Protein AF-A0A357GUI2-F1 (afdb_monomer_lite)

pLDDT: mean 70.8, std 8.01, range [54.75, 85.81]

Radius of gyration: 19.55 Å; chains: 1; bounding box: 26×17×57 Å

Foldseek 3Di:
DLVVCQVPQQQDDDPNDGDHDDDDDPDDPPDDPDDPPDDPDD

Secondary structure (DSSP, 8-state):
-HHHHHHHHTT-EETTEE------PPPPP-TT----------

Sequence (42 aa):
EATKAIEMFDGQELEGRKLTVNEARPMQPREDRGGFRGGNRF

Structure (mmCIF, N/CA/C/O backbone):
data_AF-A0A357GUI2-F1
#
_entry.id   AF-A0A357GUI2-F1
#
loop_
_atom_site.group_PDB
_atom_site.id
_atom_site.type_symbol
_atom_site.label_atom_id
_atom_site.label_alt_id
_atom_site.label_comp_id
_atom_site.label_asym_id
_atom_site.label_entity_id
_atom_site.label_seq_id
_atom_site.pdbx_PDB_ins_code
_atom_site.Cartn_x
_atom_site.Cartn_y
_atom_site.Cartn_z
_atom_site.occupancy
_atom_site.B_iso_or_equiv
_atom_site.auth_seq_id
_atom_site.auth_comp_id
_atom_site.auth_asym_id
_atom_site.auth_atom_id
_atom_site.pdbx_PDB_model_num
ATOM 1 N N . GLU A 1 1 ? 5.660 5.676 7.057 1.00 61.31 1 GLU A N 1
ATOM 2 C CA . GLU A 1 1 ? 4.269 6.167 6.902 1.00 61.31 1 GLU A CA 1
ATOM 3 C C . GLU A 1 1 ? 3.350 5.167 6.197 1.00 61.31 1 GLU A C 1
ATOM 5 O O . GLU A 1 1 ? 2.193 5.089 6.580 1.00 61.31 1 GLU A O 1
ATOM 10 N N . ALA A 1 2 ? 3.846 4.334 5.271 1.00 60.66 2 ALA A N 1
ATOM 11 C CA . ALA A 1 2 ? 3.050 3.289 4.609 1.00 60.66 2 ALA A CA 1
ATOM 12 C C . ALA A 1 2 ? 2.457 2.226 5.563 1.00 60.66 2 ALA A C 1
ATOM 14 O O . ALA A 1 2 ? 1.301 1.844 5.418 1.00 60.66 2 ALA A O 1
ATOM 15 N N . THR A 1 3 ? 3.206 1.807 6.585 1.00 70.00 3 THR A N 1
ATOM 16 C CA . THR A 1 3 ? 2.770 0.783 7.553 1.00 70.00 3 THR A CA 1
ATOM 17 C C . THR A 1 3 ? 1.545 1.196 8.370 1.00 70.00 3 THR A C 1
ATOM 19 O O . THR A 1 3 ? 0.635 0.399 8.553 1.00 70.00 3 THR A O 1
ATOM 22 N N . LYS A 1 4 ? 1.459 2.469 8.778 1.00 73.75 4 LYS A N 1
ATOM 23 C CA . LYS A 1 4 ? 0.308 3.006 9.525 1.00 73.75 4 LYS A CA 1
ATOM 24 C C . LYS A 1 4 ? -0.989 2.977 8.717 1.00 73.75 4 LYS A C 1
ATOM 26 O O . LYS A 1 4 ? -2.051 2.741 9.278 1.00 73.75 4 LYS A O 1
ATOM 31 N N . ALA A 1 5 ? -0.913 3.234 7.411 1.00 69.19 5 ALA A N 1
ATOM 32 C CA . ALA A 1 5 ? -2.087 3.181 6.545 1.00 69.19 5 ALA A CA 1
ATOM 33 C C . ALA A 1 5 ? -2.575 1.736 6.357 1.00 69.19 5 ALA A C 1
ATOM 35 O O . ALA A 1 5 ? -3.776 1.490 6.358 1.00 69.19 5 ALA A O 1
ATOM 36 N N . ILE A 1 6 ? -1.656 0.774 6.262 1.00 66.94 6 ILE A N 1
ATOM 37 C CA . ILE A 1 6 ? -2.007 -0.649 6.189 1.00 66.94 6 ILE A CA 1
ATOM 38 C C . ILE A 1 6 ? -2.704 -1.081 7.486 1.00 66.94 6 ILE A C 1
ATOM 40 O O . ILE A 1 6 ? -3.808 -1.604 7.430 1.00 66.94 6 ILE A O 1
ATOM 44 N N . GLU A 1 7 ? -2.141 -0.760 8.652 1.00 70.38 7 GLU A N 1
ATOM 45 C CA . GLU A 1 7 ? -2.726 -1.132 9.952 1.00 70.38 7 GLU A CA 1
ATOM 46 C C . GLU A 1 7 ? -4.135 -0.566 10.189 1.00 70.38 7 GLU A C 1
ATOM 48 O O . GLU A 1 7 ? -4.952 -1.203 10.848 1.00 70.38 7 GLU A O 1
ATOM 53 N N . MET A 1 8 ? -4.428 0.634 9.684 1.00 70.62 8 MET A N 1
ATOM 54 C CA . MET A 1 8 ? -5.716 1.288 9.931 1.00 70.62 8 MET A CA 1
ATOM 55 C C . MET A 1 8 ? -6.804 0.862 8.949 1.00 70.62 8 MET A C 1
ATOM 57 O O . MET A 1 8 ? -7.970 0.816 9.339 1.00 70.62 8 MET A O 1
ATOM 61 N N . PHE A 1 9 ? -6.448 0.602 7.689 1.00 68.69 9 PHE A N 1
ATOM 62 C CA . PHE A 1 9 ? -7.411 0.424 6.600 1.00 68.69 9 PHE A CA 1
ATOM 63 C C . PHE A 1 9 ? -7.521 -1.025 6.101 1.00 68.69 9 PHE A C 1
ATOM 65 O O . PHE A 1 9 ? -8.496 -1.349 5.418 1.00 68.69 9 PHE A O 1
ATOM 72 N N . ASP A 1 10 ? -6.577 -1.906 6.449 1.00 68.25 10 ASP A N 1
ATOM 73 C CA . ASP A 1 10 ? -6.661 -3.333 6.129 1.00 68.25 10 ASP A CA 1
ATOM 74 C C . ASP A 1 10 ? -7.773 -4.004 6.952 1.00 68.25 10 ASP A C 1
ATOM 76 O O . ASP A 1 10 ? -7.787 -3.980 8.182 1.00 68.25 10 ASP A O 1
ATOM 80 N N . GLY A 1 11 ? -8.767 -4.560 6.262 1.00 66.38 11 GLY A N 1
ATOM 81 C CA . GLY A 1 11 ? -9.945 -5.176 6.866 1.00 66.38 11 GLY A CA 1
ATOM 82 C C . GLY A 1 11 ? -11.109 -4.227 7.171 1.00 66.38 11 GLY A C 1
ATOM 83 O O . GLY A 1 11 ? -12.144 -4.714 7.634 1.00 66.38 11 GLY A O 1
ATOM 84 N N . GLN A 1 12 ? -11.001 -2.921 6.885 1.00 74.31 12 GLN A N 1
ATOM 85 C CA . GLN A 1 12 ? -12.155 -2.017 6.975 1.00 74.31 12 GLN A CA 1
ATOM 86 C C . GLN A 1 12 ? -13.221 -2.393 5.941 1.00 74.31 12 GLN A C 1
ATOM 88 O O . GLN A 1 12 ? -12.916 -2.704 4.788 1.00 74.31 12 GLN A O 1
ATOM 93 N N . GLU A 1 13 ? -14.487 -2.364 6.350 1.00 70.19 13 GLU A N 1
ATOM 94 C CA . GLU A 1 13 ? -15.611 -2.596 5.447 1.00 70.19 13 GLU A CA 1
ATOM 95 C C . GLU A 1 13 ? -15.944 -1.307 4.694 1.00 70.19 13 GLU A C 1
ATOM 97 O O . GLU A 1 13 ? -16.515 -0.374 5.257 1.00 70.19 13 GLU A O 1
ATOM 102 N N . LEU A 1 14 ? -15.607 -1.262 3.406 1.00 74.44 14 LEU A N 1
ATOM 103 C CA . LEU A 1 14 ? -16.144 -0.264 2.486 1.00 74.44 14 LEU A CA 1
ATOM 104 C C . LEU A 1 14 ? -17.242 -0.907 1.652 1.00 74.44 14 LEU A C 1
ATOM 106 O O . LEU A 1 14 ? -17.025 -1.923 0.994 1.00 74.44 14 LEU A O 1
ATOM 110 N N . GLU A 1 15 ? -18.434 -0.312 1.693 1.00 72.12 15 GLU A N 1
ATOM 111 C CA . GLU A 1 15 ? -19.586 -0.727 0.878 1.00 72.12 15 GLU A CA 1
ATOM 112 C C . GLU A 1 15 ? -19.929 -2.228 1.025 1.00 72.12 15 GLU A C 1
ATOM 114 O O . GLU A 1 15 ? -20.320 -2.903 0.072 1.00 72.12 15 GLU A O 1
ATOM 119 N N . GLY A 1 16 ? -19.754 -2.773 2.237 1.00 79.69 16 GLY A N 1
ATOM 120 C CA . GLY A 1 16 ? -20.023 -4.181 2.558 1.00 79.69 16 GLY A CA 1
ATOM 121 C C . GLY A 1 16 ? -18.951 -5.167 2.079 1.00 79.69 16 GLY A C 1
ATOM 122 O O . GLY A 1 16 ? -19.169 -6.379 2.115 1.00 79.69 16 GLY A O 1
ATOM 123 N N . ARG A 1 17 ? -17.792 -4.677 1.623 1.00 76.31 17 ARG A N 1
ATOM 124 C CA . ARG A 1 17 ? -16.631 -5.495 1.256 1.00 76.31 17 ARG A CA 1
ATOM 125 C C . ARG A 1 17 ? -15.431 -5.100 2.105 1.00 76.31 17 ARG A C 1
ATOM 127 O O . ARG A 1 17 ? -15.120 -3.922 2.252 1.00 76.31 17 ARG A O 1
ATOM 134 N N . LYS A 1 18 ? -14.734 -6.097 2.648 1.00 75.81 18 LYS A N 1
ATOM 135 C CA . LYS A 1 18 ? -13.482 -5.873 3.377 1.00 75.81 18 LYS A CA 1
ATOM 136 C C . L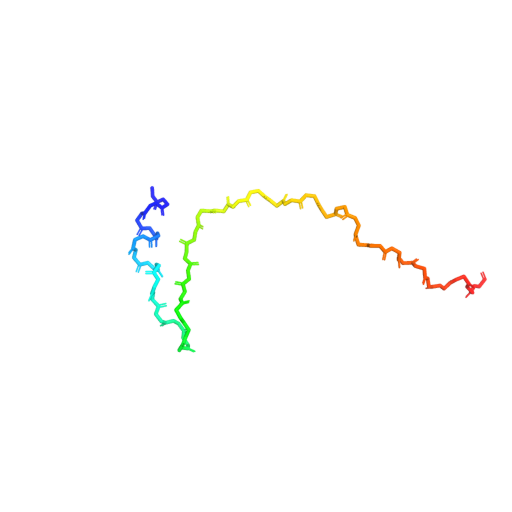YS A 1 18 ? -12.406 -5.420 2.397 1.00 75.81 18 LYS A C 1
ATOM 138 O O . LYS A 1 18 ? -12.104 -6.136 1.441 1.00 75.81 18 LYS A O 1
ATOM 143 N N . LEU A 1 19 ? -11.851 -4.237 2.626 1.00 78.88 19 LEU A N 1
ATOM 144 C CA . LEU A 1 19 ? -10.683 -3.760 1.904 1.00 78.88 19 LEU A CA 1
ATOM 145 C C . LEU A 1 19 ? -9.443 -4.533 2.337 1.00 78.88 19 LEU A C 1
ATOM 147 O O . LEU A 1 19 ? -9.255 -4.781 3.522 1.00 78.88 19 LEU A O 1
ATOM 151 N N . THR A 1 20 ? -8.575 -4.850 1.379 1.00 77.88 20 THR A N 1
ATOM 152 C CA . THR A 1 20 ? -7.223 -5.342 1.660 1.00 77.88 20 THR A CA 1
ATOM 153 C C . THR A 1 20 ? -6.205 -4.322 1.173 1.00 77.88 20 THR A C 1
ATOM 155 O O . THR A 1 20 ? -6.135 -4.073 -0.038 1.00 77.88 20 THR A O 1
ATOM 158 N N . VAL A 1 21 ? -5.428 -3.734 2.079 1.00 77.06 21 VAL A N 1
ATOM 159 C CA . VAL A 1 21 ? -4.438 -2.698 1.742 1.00 77.06 21 VAL A CA 1
ATOM 160 C C . VAL A 1 21 ? -3.049 -3.313 1.808 1.00 77.06 21 VAL A C 1
ATOM 162 O O . VAL A 1 21 ? -2.557 -3.651 2.874 1.00 77.06 21 VAL A O 1
ATOM 165 N N . ASN A 1 22 ? -2.409 -3.457 0.651 1.00 80.56 22 ASN A N 1
ATOM 166 C CA . ASN A 1 22 ? -1.081 -4.053 0.530 1.00 80.56 22 ASN A CA 1
ATOM 167 C C . ASN A 1 22 ? -0.087 -3.048 -0.052 1.00 80.56 22 ASN A C 1
ATOM 169 O O . ASN A 1 22 ? -0.471 -2.131 -0.782 1.00 80.56 22 ASN A O 1
ATOM 173 N N . GLU A 1 23 ? 1.201 -3.257 0.213 1.00 78.00 23 GLU A N 1
ATOM 174 C CA . GLU A 1 23 ? 2.262 -2.497 -0.445 1.00 78.00 23 GLU A CA 1
ATOM 175 C C . GLU A 1 23 ? 2.211 -2.701 -1.967 1.00 78.00 23 GLU A C 1
ATOM 177 O O . GLU A 1 23 ? 2.029 -3.816 -2.472 1.00 78.00 23 GLU A O 1
ATOM 182 N N . ALA A 1 24 ? 2.342 -1.600 -2.711 1.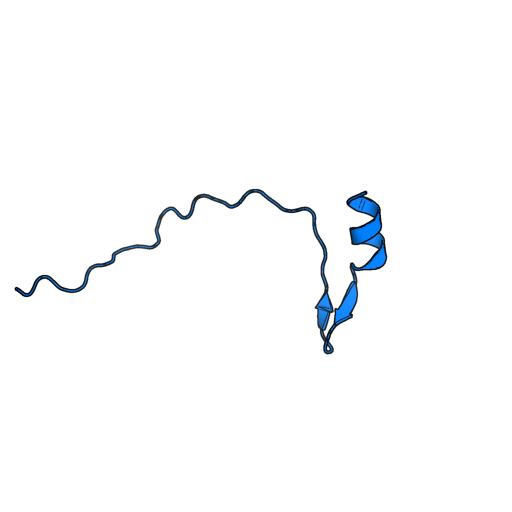00 80.81 24 ALA A N 1
ATOM 183 C CA . ALA A 1 24 ? 2.246 -1.617 -4.162 1.00 80.81 24 ALA A CA 1
ATOM 184 C C . ALA A 1 24 ? 3.383 -2.457 -4.760 1.00 80.81 24 ALA A C 1
ATOM 186 O O . ALA A 1 24 ? 4.557 -2.097 -4.677 1.00 80.81 24 ALA A O 1
ATOM 187 N N . ARG A 1 25 ? 3.029 -3.576 -5.400 1.00 82.75 25 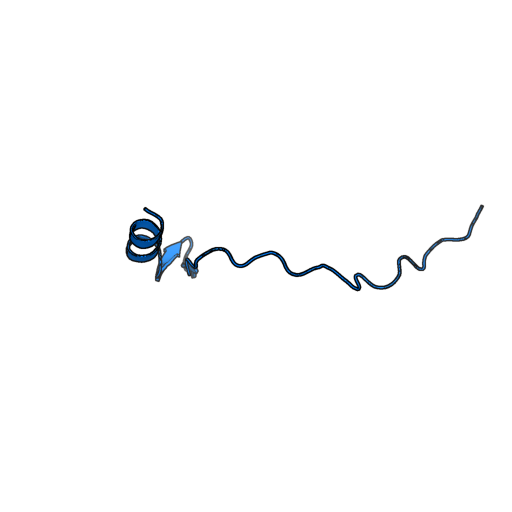ARG A N 1
ATOM 188 C CA . ARG A 1 25 ? 3.980 -4.377 -6.178 1.00 82.75 25 ARG A CA 1
ATOM 189 C C . ARG A 1 25 ? 4.204 -3.736 -7.553 1.00 82.75 25 ARG A C 1
ATOM 191 O O . ARG A 1 25 ? 3.254 -3.182 -8.113 1.00 82.75 25 ARG A O 1
ATOM 198 N N . PRO A 1 26 ? 5.426 -3.812 -8.115 1.00 85.81 26 PRO A N 1
ATOM 199 C CA . PRO A 1 26 ? 5.705 -3.269 -9.438 1.00 85.81 26 PRO A CA 1
ATOM 200 C C . PRO A 1 26 ? 4.773 -3.900 -10.475 1.00 85.81 26 PRO A C 1
ATOM 202 O O . PRO A 1 26 ? 4.512 -5.106 -10.446 1.00 85.81 26 PRO A O 1
ATOM 205 N N . MET A 1 27 ? 4.258 -3.072 -11.386 1.00 82.88 27 MET A N 1
ATOM 206 C CA . MET A 1 27 ? 3.403 -3.543 -12.471 1.00 82.88 27 MET A CA 1
ATOM 207 C C . MET A 1 27 ? 4.207 -4.517 -13.334 1.00 82.88 27 MET A C 1
ATOM 209 O O . MET A 1 27 ? 5.240 -4.141 -13.886 1.00 82.88 27 MET A O 1
ATOM 213 N N . GLN A 1 28 ? 3.741 -5.762 -13.447 1.00 81.06 28 GLN A N 1
ATOM 214 C CA . GLN A 1 28 ? 4.383 -6.710 -14.348 1.00 81.06 28 GLN A CA 1
ATOM 215 C C . GLN A 1 28 ? 4.219 -6.240 -15.801 1.00 81.06 28 GLN A C 1
ATOM 217 O O . GLN A 1 28 ? 3.163 -5.685 -16.141 1.00 81.06 28 GLN A O 1
ATOM 222 N N . PRO A 1 29 ? 5.244 -6.437 -16.653 1.00 80.69 29 PRO A N 1
ATOM 223 C CA . PRO A 1 29 ? 5.138 -6.171 -18.078 1.00 80.69 29 PRO A CA 1
ATOM 224 C C . PRO A 1 29 ? 3.882 -6.837 -18.633 1.00 80.69 29 PRO A C 1
ATOM 226 O O . PRO A 1 29 ? 3.651 -8.027 -18.438 1.00 80.69 29 PRO A O 1
ATOM 229 N N . ARG A 1 30 ? 3.041 -6.054 -19.310 1.00 75.06 30 ARG A N 1
ATOM 230 C CA . ARG A 1 30 ? 1.894 -6.581 -20.057 1.00 75.06 30 ARG A CA 1
ATOM 231 C C . ARG A 1 30 ? 2.395 -7.114 -21.397 1.00 75.06 30 ARG A C 1
ATOM 233 O O . ARG A 1 30 ? 2.040 -6.582 -22.446 1.00 75.06 30 ARG A O 1
ATOM 240 N N . GLU A 1 31 ? 3.270 -8.105 -21.343 1.00 71.75 31 GLU A N 1
ATOM 241 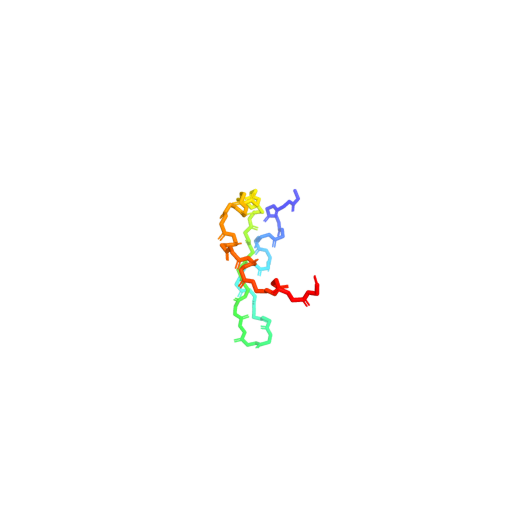C CA . GLU A 1 31 ? 3.601 -8.916 -22.507 1.00 71.75 31 GLU A CA 1
ATOM 242 C C . GLU A 1 31 ? 2.370 -9.794 -22.781 1.00 71.75 31 GLU A C 1
ATOM 244 O O . GLU A 1 31 ? 1.767 -10.341 -21.863 1.00 71.75 31 GLU A O 1
ATOM 249 N N . ASP A 1 32 ? 1.915 -9.809 -24.031 1.00 65.62 32 ASP A N 1
ATOM 250 C CA . ASP A 1 32 ? 0.766 -10.588 -24.509 1.00 65.62 32 ASP A CA 1
ATOM 251 C C . ASP A 1 32 ? -0.644 -10.096 -24.142 1.00 65.62 32 ASP A C 1
ATOM 253 O O . ASP A 1 32 ? -1.539 -10.871 -23.798 1.00 65.62 32 ASP A O 1
ATOM 257 N N . ARG A 1 33 ? -0.951 -8.823 -24.439 1.00 62.00 33 ARG A N 1
ATOM 258 C CA . ARG A 1 33 ? -2.298 -8.533 -24.971 1.00 62.00 33 ARG A CA 1
ATOM 259 C C . ARG A 1 33 ? -2.332 -8.995 -26.435 1.00 62.00 33 ARG A C 1
ATOM 261 O O . ARG A 1 33 ? -2.207 -8.195 -27.359 1.00 62.00 33 ARG A O 1
ATOM 268 N N . GLY A 1 34 ? -2.390 -10.315 -26.615 1.00 59.69 34 GLY A N 1
ATOM 269 C CA . GLY A 1 34 ? -2.315 -10.989 -27.904 1.00 59.69 34 GLY A CA 1
ATOM 270 C C . GLY A 1 34 ? -3.269 -10.392 -28.938 1.00 59.69 34 GLY A C 1
ATOM 271 O O . GLY A 1 34 ? -4.478 -10.349 -28.738 1.00 59.69 34 GLY A O 1
ATOM 272 N N . GLY A 1 35 ? -2.691 -9.961 -30.059 1.00 60.47 35 GLY A N 1
ATOM 273 C CA . GLY A 1 35 ? -3.352 -9.881 -31.355 1.00 60.47 35 GLY A CA 1
ATOM 274 C C . GLY A 1 35 ? -4.531 -8.918 -31.470 1.00 60.47 35 GLY A C 1
ATOM 275 O O . GLY A 1 35 ? -5.676 -9.351 -31.543 1.00 60.47 35 GLY A O 1
ATOM 276 N N . PHE A 1 36 ? -4.246 -7.646 -31.757 1.00 60.97 36 PHE A N 1
ATOM 277 C CA . PHE A 1 36 ? -5.112 -6.872 -32.656 1.00 60.97 36 PHE A CA 1
ATOM 278 C C . PHE A 1 36 ? -4.989 -7.438 -34.087 1.00 60.97 36 PHE A C 1
ATOM 280 O O . PHE A 1 36 ? -4.457 -6.809 -34.997 1.00 60.97 36 PHE A O 1
ATOM 287 N N . ARG A 1 37 ? -5.453 -8.679 -34.283 1.00 63.09 37 ARG A N 1
ATOM 288 C CA . ARG A 1 37 ? -5.800 -9.229 -35.596 1.00 63.09 37 ARG A CA 1
ATOM 289 C C . ARG A 1 37 ? -7.238 -8.814 -35.875 1.00 63.09 37 ARG A C 1
ATOM 291 O O . ARG A 1 37 ? -8.166 -9.483 -35.438 1.00 63.09 37 ARG A O 1
ATOM 298 N N . GLY A 1 38 ? -7.435 -7.709 -36.582 1.00 62.16 38 GLY A N 1
ATOM 299 C CA . GLY A 1 38 ? -8.789 -7.307 -36.941 1.00 62.16 38 GLY A CA 1
ATOM 300 C C . GLY A 1 38 ? -8.850 -6.033 -37.757 1.00 62.16 38 GLY A C 1
ATOM 301 O O . GLY A 1 38 ? -9.165 -4.986 -37.210 1.00 62.16 38 GLY A O 1
ATOM 302 N N . GLY A 1 39 ? -8.613 -6.141 -39.067 1.00 58.56 39 GLY A N 1
ATOM 303 C CA . GLY A 1 39 ? -9.154 -5.153 -40.002 1.00 58.56 39 GLY A CA 1
ATOM 304 C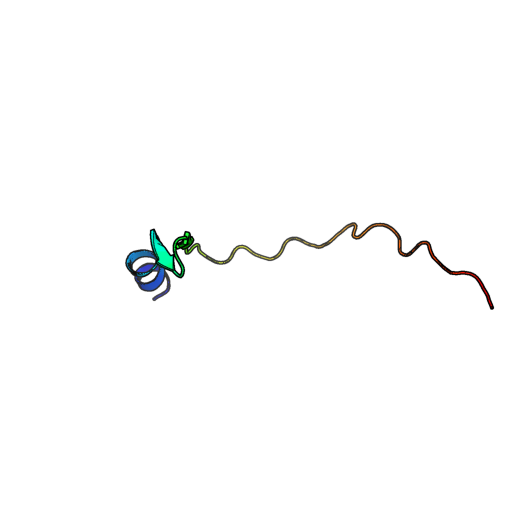 C . GLY A 1 39 ? -8.225 -4.683 -41.107 1.00 58.56 39 GLY A C 1
ATOM 305 O O . GLY A 1 39 ? -8.115 -3.486 -41.330 1.00 58.56 39 GLY A O 1
ATOM 306 N N . ASN A 1 40 ? -7.614 -5.609 -41.846 1.00 64.38 40 ASN A N 1
ATOM 307 C CA . ASN A 1 40 ? -7.097 -5.310 -43.177 1.00 64.38 40 ASN A CA 1
ATOM 308 C C . ASN A 1 40 ? -8.296 -5.097 -44.119 1.00 64.38 40 ASN A C 1
ATOM 310 O O . ASN A 1 40 ? -8.767 -6.060 -44.717 1.00 64.38 40 ASN A O 1
ATOM 314 N N . ARG A 1 41 ? -8.853 -3.884 -44.185 1.00 59.50 41 ARG A N 1
ATOM 315 C CA . ARG A 1 41 ? -9.796 -3.471 -45.239 1.00 59.50 41 ARG A CA 1
ATOM 316 C C . ARG A 1 41 ? -9.786 -1.954 -45.384 1.00 59.50 41 ARG A C 1
ATOM 318 O O . ARG A 1 41 ? -10.666 -1.330 -44.812 1.00 59.50 41 ARG A O 1
ATOM 325 N N . PHE A 1 42 ? -8.813 -1.418 -46.115 1.00 54.75 42 PHE A N 1
ATOM 326 C CA . PHE A 1 42 ? -8.978 -0.428 -47.189 1.00 54.75 42 PHE A CA 1
ATOM 327 C C . PHE A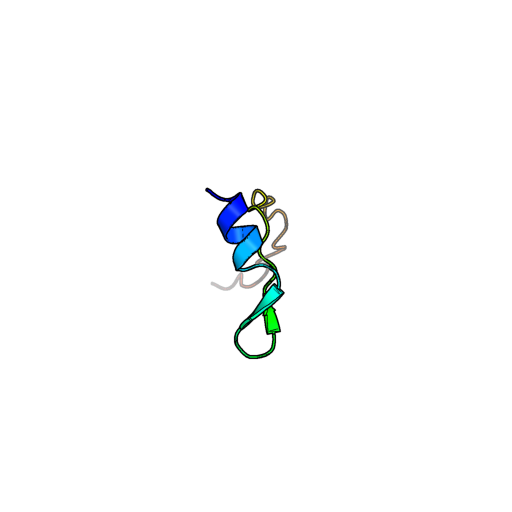 1 42 ? -7.747 -0.516 -48.090 1.00 54.75 42 PHE A C 1
ATOM 329 O O . PHE A 1 42 ? -6.642 -0.703 -47.531 1.00 54.75 42 PHE A O 1
#